Protein AF-A0A965MY06-F1 (afdb_monomer)

Solvent-accessible surface area (backbone atoms only — not comparable to full-atom values): 3368 Å² total; per-residue (Å²): 138,90,85,85,88,84,88,73,55,75,67,55,50,52,56,48,50,60,51,49,51,54,57,63,70,64,58,52,63,58,34,95,84,77,60,48,66,47,46,96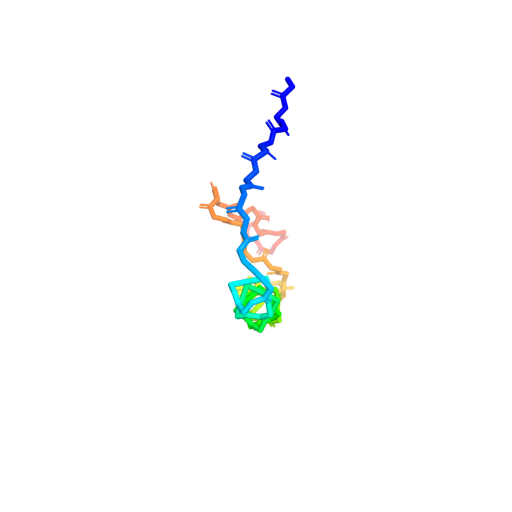,94,59,67,90,54,88,83,79,113

Sequence (49 aa):
ASVVRVLLTPDQARAFCDVADMVVSSGRPACRWCGAPLDPSGHACPKMN

Structure (mmCIF, N/CA/C/O backbone):
data_AF-A0A965MY06-F1
#
_entry.id   AF-A0A965MY06-F1
#
loop_
_atom_site.group_PDB
_atom_site.id
_atom_site.type_symbol
_atom_site.label_atom_id
_atom_site.label_alt_id
_atom_site.label_comp_id
_atom_site.label_asym_id
_atom_site.label_entity_id
_atom_site.label_seq_id
_atom_site.pdbx_PDB_ins_code
_atom_site.Cartn_x
_atom_site.Cartn_y
_atom_site.Cartn_z
_atom_site.occupancy
_atom_site.B_iso_or_equiv
_atom_site.auth_seq_id
_atom_site.auth_comp_id
_atom_site.auth_asym_id
_atom_site.auth_atom_id
_atom_site.pdbx_PDB_model_num
ATOM 1 N N . ALA A 1 1 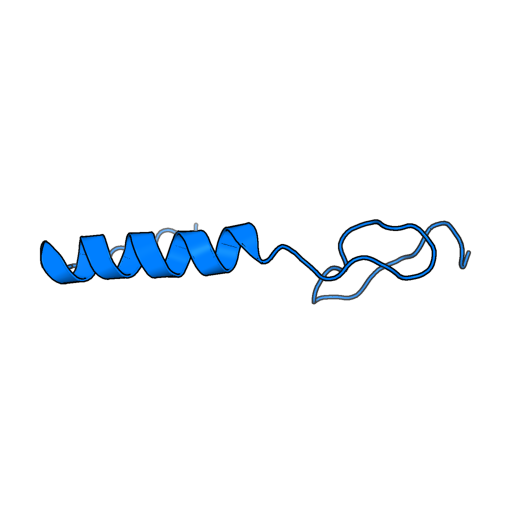? 5.631 14.808 11.210 1.00 58.81 1 ALA A N 1
ATOM 2 C CA . ALA A 1 1 ? 5.116 13.514 11.702 1.00 58.81 1 ALA A CA 1
ATOM 3 C C . ALA A 1 1 ? 4.007 13.067 10.763 1.00 58.81 1 ALA A C 1
ATOM 5 O O . ALA A 1 1 ? 3.138 13.886 10.498 1.00 58.81 1 ALA A O 1
ATOM 6 N N . SER A 1 2 ? 4.043 11.846 10.225 1.00 83.94 2 SER A N 1
ATOM 7 C CA . SER A 1 2 ? 2.943 11.339 9.391 1.00 83.94 2 SER A CA 1
ATOM 8 C C . SER A 1 2 ? 2.551 9.950 9.876 1.00 83.94 2 SER A C 1
ATOM 10 O O . SER A 1 2 ? 3.105 8.945 9.446 1.00 83.94 2 SER A O 1
ATOM 12 N N . VAL A 1 3 ? 1.661 9.916 10.866 1.00 90.81 3 VAL A N 1
ATOM 13 C CA . VAL A 1 3 ? 1.034 8.687 11.358 1.00 90.81 3 VAL A CA 1
ATOM 14 C C . VAL A 1 3 ? -0.457 8.835 11.120 1.00 90.81 3 VAL A C 1
ATOM 16 O O . VAL A 1 3 ? -1.060 9.814 11.558 1.00 90.81 3 VAL A O 1
ATOM 19 N N . VAL A 1 4 ? -1.042 7.858 10.435 1.00 91.81 4 VAL A N 1
ATOM 20 C CA . VAL A 1 4 ? -2.485 7.762 10.221 1.00 91.81 4 VAL A CA 1
ATOM 21 C C . VAL A 1 4 ? -3.008 6.615 11.079 1.00 91.81 4 VAL A C 1
ATOM 23 O O . VAL A 1 4 ? -2.425 5.534 11.097 1.00 91.81 4 VAL A O 1
ATOM 26 N N . ARG A 1 5 ? -4.100 6.850 11.814 1.00 95.19 5 ARG A N 1
ATOM 27 C CA . ARG A 1 5 ? -4.825 5.812 12.560 1.00 95.19 5 ARG A CA 1
ATOM 28 C C . ARG A 1 5 ? -6.145 5.542 11.857 1.00 95.19 5 ARG A C 1
ATOM 30 O O . ARG A 1 5 ? -6.866 6.483 11.541 1.00 95.19 5 ARG A O 1
ATOM 37 N N . VAL A 1 6 ? -6.459 4.269 11.650 1.00 93.56 6 VAL A N 1
ATOM 38 C CA . VAL A 1 6 ? -7.675 3.826 10.960 1.00 93.56 6 VAL A CA 1
ATOM 39 C C . VAL A 1 6 ? -8.319 2.708 11.776 1.00 93.56 6 VAL A C 1
ATOM 41 O O . VAL A 1 6 ? -7.615 1.893 12.371 1.00 93.56 6 VAL A O 1
ATOM 44 N N . LEU A 1 7 ? -9.648 2.689 11.831 1.00 96.94 7 LEU A N 1
ATOM 45 C CA . LEU A 1 7 ? -10.440 1.615 12.434 1.00 96.94 7 LEU A CA 1
ATOM 46 C C . LEU A 1 7 ? -10.987 0.737 11.310 1.00 96.94 7 LEU A C 1
ATOM 48 O O . LEU A 1 7 ? -11.590 1.260 10.377 1.00 96.94 7 LEU A O 1
ATOM 52 N N . LEU A 1 8 ? -10.770 -0.574 11.406 1.00 97.25 8 LEU A N 1
ATOM 53 C CA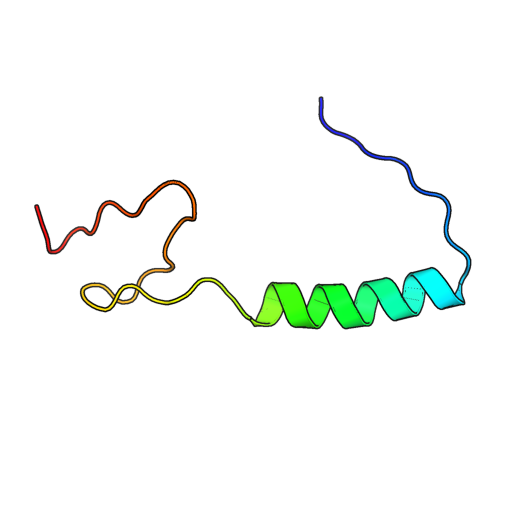 . LEU A 1 8 ? -11.182 -1.555 10.403 1.00 97.25 8 LEU A CA 1
ATOM 54 C C . LEU A 1 8 ? -11.862 -2.744 11.085 1.00 97.25 8 LEU A C 1
ATOM 56 O O . LEU A 1 8 ? -11.464 -3.148 12.180 1.00 97.25 8 LEU A O 1
ATOM 60 N N . THR A 1 9 ? -12.859 -3.331 10.425 1.00 98.50 9 THR A N 1
ATOM 61 C CA . THR A 1 9 ? -13.350 -4.671 10.776 1.00 98.50 9 THR A CA 1
ATOM 62 C C . THR A 1 9 ? -12.338 -5.742 10.337 1.00 98.50 9 THR A C 1
ATOM 64 O O . THR A 1 9 ? -11.494 -5.473 9.475 1.00 98.50 9 THR A O 1
ATOM 67 N N . PRO A 1 10 ? -12.411 -6.979 10.866 1.00 98.06 10 PRO A N 1
ATOM 68 C CA . PRO A 1 10 ? -11.535 -8.065 10.420 1.00 98.06 10 PRO A CA 1
ATOM 69 C C . PRO A 1 10 ? -11.594 -8.335 8.908 1.00 98.06 10 PRO A C 1
ATOM 71 O O . PRO A 1 10 ? -10.567 -8.615 8.295 1.00 98.06 10 PRO A O 1
ATOM 74 N N . ASP A 1 11 ? -12.770 -8.213 8.290 1.00 98.38 11 ASP A N 1
ATOM 75 C CA . ASP A 1 11 ? -12.932 -8.446 6.849 1.00 98.38 11 ASP A CA 1
ATOM 76 C C . ASP A 1 11 ? -12.336 -7.311 6.015 1.00 98.38 11 ASP A C 1
ATOM 78 O O . ASP A 1 11 ? -11.677 -7.564 5.008 1.00 98.38 11 ASP A O 1
ATOM 82 N N . GLN A 1 12 ? -12.475 -6.063 6.474 1.00 98.12 12 GLN A N 1
ATOM 83 C CA . GLN A 1 12 ? -11.807 -4.920 5.849 1.00 98.12 12 GLN A CA 1
ATOM 84 C C . GLN A 1 12 ? -10.284 -5.038 5.936 1.00 98.12 12 GLN A C 1
ATOM 86 O O . GLN A 1 12 ? -9.595 -4.698 4.979 1.00 98.12 12 GLN A O 1
ATOM 91 N N . ALA A 1 13 ? -9.754 -5.539 7.056 1.00 97.19 13 ALA A N 1
ATOM 92 C CA . ALA A 1 13 ? -8.321 -5.754 7.211 1.00 97.19 13 ALA A CA 1
ATOM 93 C C . ALA A 1 13 ? -7.784 -6.796 6.214 1.00 97.19 13 ALA A C 1
ATOM 95 O O . ALA A 1 13 ? -6.745 -6.562 5.605 1.00 97.19 13 ALA A O 1
ATOM 96 N N . ARG A 1 14 ? -8.505 -7.906 5.988 1.00 97.88 14 ARG A N 1
ATOM 97 C CA . ARG A 1 14 ? -8.117 -8.907 4.974 1.00 97.88 14 ARG A CA 1
ATOM 98 C C . ARG A 1 14 ? -8.156 -8.333 3.561 1.00 97.88 14 ARG A C 1
ATOM 100 O O . ARG A 1 14 ? -7.159 -8.415 2.856 1.00 97.88 14 ARG A O 1
ATOM 107 N N . ALA A 1 15 ? -9.260 -7.679 3.197 1.00 97.56 15 ALA A N 1
ATOM 108 C CA . ALA A 1 15 ? -9.394 -7.051 1.885 1.00 97.56 15 ALA A CA 1
ATOM 109 C C . ALA A 1 15 ? -8.314 -5.982 1.639 1.00 97.56 15 ALA A C 1
ATOM 111 O O . ALA A 1 15 ? -7.818 -5.840 0.524 1.00 97.56 15 ALA A O 1
ATOM 112 N N . PHE A 1 16 ? -7.922 -5.238 2.680 1.00 96.00 16 PHE A N 1
ATOM 113 C CA . PHE A 1 16 ? -6.817 -4.289 2.595 1.00 96.00 16 PHE A CA 1
ATOM 114 C C . PHE A 1 16 ? -5.489 -4.983 2.283 1.00 96.00 16 PHE A C 1
ATOM 116 O O . PHE A 1 16 ? -4.774 -4.501 1.410 1.00 96.00 16 PHE A O 1
ATOM 123 N N . CYS A 1 17 ? -5.165 -6.093 2.957 1.00 96.31 17 CYS A N 1
ATOM 124 C CA . CYS A 1 17 ? -3.944 -6.852 2.675 1.00 96.31 17 CYS A CA 1
ATOM 125 C C . CYS A 1 17 ? -3.901 -7.318 1.215 1.00 96.31 17 CYS A C 1
ATOM 127 O O . CYS A 1 17 ? -2.919 -7.048 0.531 1.00 96.31 17 CYS A O 1
ATOM 129 N N . ASP A 1 18 ? -4.991 -7.910 0.716 1.00 97.00 18 ASP A N 1
ATOM 130 C CA . ASP A 1 18 ? -5.064 -8.402 -0.664 1.00 97.00 18 ASP A CA 1
ATOM 131 C C . ASP A 1 18 ? -4.797 -7.275 -1.678 1.00 97.00 18 ASP A C 1
ATOM 133 O O . ASP A 1 18 ? -3.996 -7.415 -2.602 1.00 97.00 18 ASP A O 1
ATOM 137 N N . VAL A 1 19 ? -5.430 -6.112 -1.486 1.00 95.69 19 VAL A N 1
ATOM 138 C CA 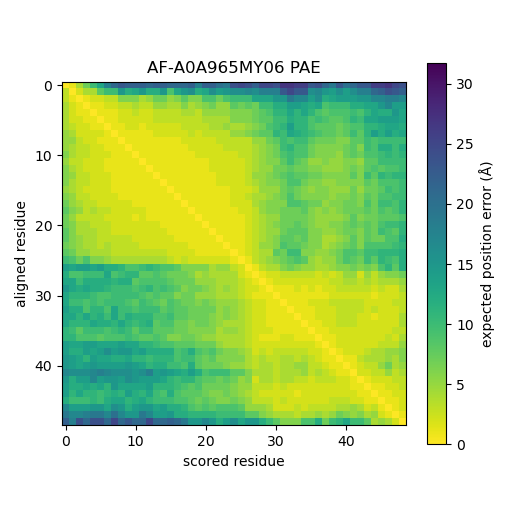. VAL A 1 19 ? -5.241 -4.947 -2.365 1.00 95.69 19 VAL A CA 1
ATOM 139 C C . VAL A 1 19 ? -3.847 -4.341 -2.223 1.00 95.69 19 VAL A C 1
ATOM 141 O O . VAL A 1 19 ? -3.243 -3.957 -3.226 1.00 95.69 19 VAL A O 1
ATOM 144 N N . ALA A 1 20 ? -3.320 -4.255 -1.003 1.00 94.81 20 ALA A N 1
ATOM 145 C CA . ALA A 1 20 ? -1.987 -3.726 -0.753 1.00 94.81 20 ALA A CA 1
ATOM 146 C C . ALA A 1 20 ? -0.915 -4.573 -1.448 1.00 94.81 20 ALA A C 1
ATOM 148 O O . ALA A 1 20 ? -0.032 -4.011 -2.097 1.00 94.81 20 ALA A O 1
ATOM 149 N N . ASP A 1 21 ? -1.034 -5.900 -1.400 1.00 94.62 21 AS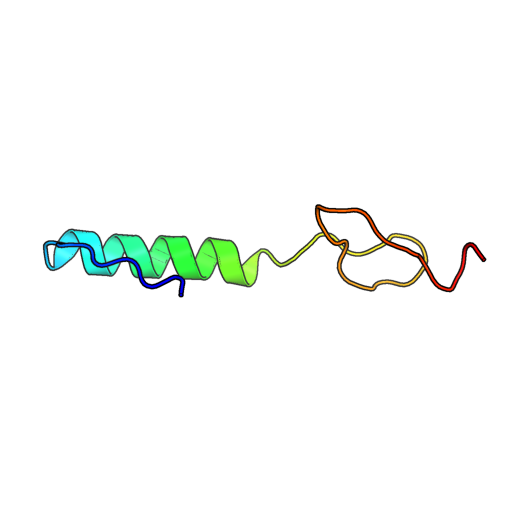P A N 1
ATOM 150 C CA . ASP A 1 21 ? -0.107 -6.814 -2.067 1.00 94.62 21 ASP A CA 1
ATOM 151 C C . ASP A 1 21 ? -0.142 -6.644 -3.591 1.00 94.62 21 ASP A C 1
ATOM 153 O O . ASP A 1 21 ? 0.912 -6.574 -4.235 1.00 94.62 21 ASP A O 1
ATOM 157 N N . MET A 1 22 ? -1.330 -6.481 -4.187 1.00 93.31 22 MET A N 1
ATOM 158 C CA . MET A 1 22 ? -1.449 -6.165 -5.618 1.00 93.31 22 MET A CA 1
ATOM 159 C C . MET A 1 22 ? -0.744 -4.849 -5.974 1.00 93.31 22 MET A C 1
ATOM 161 O O . MET A 1 22 ? -0.023 -4.771 -6.968 1.00 93.31 22 MET A O 1
ATOM 165 N N . VAL A 1 23 ? -0.925 -3.805 -5.161 1.00 90.19 23 VAL A N 1
ATOM 166 C CA . VAL A 1 23 ? -0.318 -2.491 -5.414 1.00 90.19 23 VAL A CA 1
ATOM 167 C C . VAL A 1 23 ? 1.202 -2.559 -5.280 1.00 90.19 23 VAL A C 1
ATOM 169 O O . VAL A 1 23 ? 1.914 -2.093 -6.169 1.00 90.19 23 VAL A O 1
ATOM 172 N N . VAL A 1 24 ? 1.718 -3.161 -4.209 1.00 87.94 24 VAL A N 1
ATOM 173 C CA . VAL A 1 24 ? 3.165 -3.268 -3.969 1.00 87.94 24 VAL A CA 1
ATOM 174 C C . VAL A 1 24 ? 3.838 -4.107 -5.056 1.00 87.94 24 VAL A C 1
ATOM 176 O O . VAL A 1 24 ? 4.885 -3.712 -5.573 1.00 87.94 24 VAL A O 1
ATOM 179 N N . SER A 1 25 ? 3.227 -5.229 -5.445 1.00 87.62 25 SER A N 1
ATOM 180 C CA . SER A 1 25 ? 3.774 -6.123 -6.474 1.00 87.62 25 SER A CA 1
ATOM 181 C C . SER A 1 25 ? 3.733 -5.543 -7.887 1.00 87.62 25 SER A C 1
ATOM 183 O O . SER A 1 25 ? 4.585 -5.892 -8.702 1.00 87.62 25 SER A O 1
ATOM 185 N N . SER A 1 26 ? 2.808 -4.620 -8.179 1.00 87.19 26 SER A N 1
ATOM 186 C CA . SER A 1 26 ? 2.755 -3.941 -9.482 1.00 87.19 26 SER A CA 1
ATOM 187 C C . SER A 1 26 ? 4.019 -3.128 -9.795 1.00 87.19 26 SER A C 1
ATOM 189 O O . SER A 1 26 ? 4.326 -2.889 -10.965 1.00 87.19 26 SER A O 1
ATOM 191 N N . GLY A 1 27 ? 4.794 -2.764 -8.763 1.00 84.00 27 GLY A N 1
ATOM 192 C CA . GLY A 1 27 ? 6.035 -2.013 -8.901 1.00 84.00 27 GLY A CA 1
ATOM 193 C C . GLY A 1 27 ? 5.833 -0.652 -9.573 1.00 84.00 27 GLY A C 1
ATOM 194 O O . GLY A 1 27 ? 4.722 -0.221 -9.873 1.00 84.00 27 GLY A O 1
ATOM 195 N N . ARG A 1 28 ? 6.931 0.065 -9.823 1.00 88.62 28 ARG A N 1
ATOM 196 C CA . ARG A 1 28 ? 6.881 1.247 -10.699 1.00 88.62 28 ARG A CA 1
ATOM 197 C C . ARG A 1 28 ? 7.290 0.837 -12.110 1.00 88.62 28 ARG A C 1
ATOM 199 O O . ARG A 1 28 ? 8.181 -0.007 -12.235 1.00 88.62 28 ARG A O 1
ATOM 206 N N . PRO A 1 29 ? 6.693 1.427 -13.163 1.00 87.38 29 PRO A N 1
ATOM 207 C CA . PRO A 1 29 ? 7.078 1.114 -14.533 1.00 87.38 29 PRO A CA 1
ATOM 208 C C . PRO A 1 29 ? 8.584 1.318 -14.716 1.00 87.38 29 PRO A C 1
ATOM 210 O O . PRO A 1 29 ? 9.157 2.289 -14.218 1.00 87.38 29 PRO A O 1
ATOM 213 N N . ALA A 1 30 ? 9.232 0.387 -15.410 1.00 89.94 30 ALA A N 1
ATOM 214 C CA . ALA A 1 30 ? 10.662 0.463 -15.664 1.00 89.94 30 ALA A CA 1
ATOM 215 C C . ALA A 1 30 ? 10.972 1.537 -16.716 1.00 89.94 30 ALA A C 1
ATOM 217 O O . ALA A 1 30 ? 10.286 1.669 -17.732 1.00 89.94 30 ALA A O 1
ATOM 218 N N . CYS A 1 31 ? 12.044 2.293 -16.500 1.00 92.94 31 CYS A N 1
ATOM 219 C CA . CYS A 1 31 ? 12.568 3.226 -17.482 1.00 92.94 31 CYS A CA 1
ATOM 220 C C . CYS A 1 31 ? 13.035 2.463 -18.726 1.00 92.94 31 CYS A C 1
ATOM 222 O O . CYS A 1 31 ? 13.910 1.603 -18.641 1.00 92.94 31 CYS A O 1
ATOM 224 N N . ARG A 1 32 ? 12.518 2.831 -19.903 1.00 91.81 32 ARG A N 1
ATOM 225 C CA . ARG A 1 32 ? 12.867 2.186 -21.183 1.00 91.81 32 ARG A CA 1
ATOM 226 C C . ARG A 1 32 ? 14.353 2.270 -21.565 1.00 91.81 32 ARG A C 1
ATOM 228 O O . ARG A 1 32 ? 14.765 1.581 -22.490 1.00 91.81 32 ARG A O 1
ATOM 235 N N . TRP A 1 33 ? 15.127 3.137 -20.907 1.00 93.38 33 TRP A N 1
ATOM 236 C CA . TRP A 1 33 ? 16.540 3.382 -21.212 1.00 93.38 33 TRP A CA 1
ATOM 237 C C . TRP A 1 33 ? 17.500 2.729 -20.214 1.00 93.38 33 TRP A C 1
ATOM 239 O O . TRP A 1 33 ? 18.500 2.148 -20.627 1.00 93.38 33 TRP A O 1
ATOM 249 N N . CYS A 1 34 ? 17.226 2.827 -18.908 1.00 93.88 34 CYS A N 1
ATOM 250 C CA . CYS A 1 34 ? 18.114 2.299 -17.862 1.00 93.88 34 CYS A CA 1
ATOM 251 C C . CYS A 1 34 ? 17.526 1.126 -17.063 1.00 93.88 34 CYS A C 1
ATOM 253 O O . CYS A 1 34 ? 18.234 0.556 -16.240 1.00 93.88 34 CYS A O 1
ATOM 255 N N . GLY A 1 35 ? 16.251 0.777 -17.260 1.00 89.69 35 GLY A N 1
ATOM 256 C CA . GLY A 1 35 ? 15.569 -0.304 -16.540 1.00 89.69 35 GL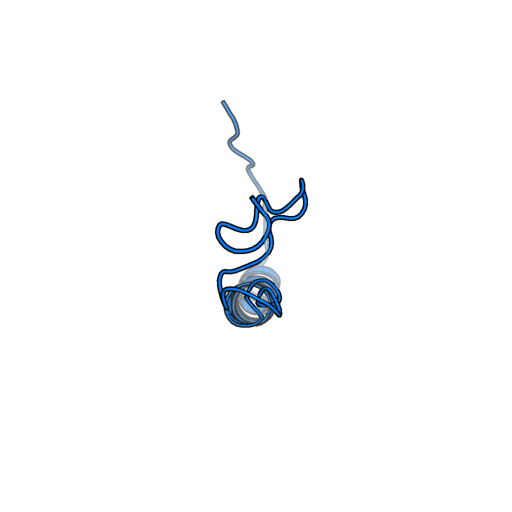Y A CA 1
ATOM 257 C C . GLY A 1 35 ? 15.196 0.014 -15.087 1.00 89.69 35 GLY A C 1
ATOM 258 O O . GLY A 1 35 ? 14.502 -0.777 -14.456 1.00 89.69 35 GLY A O 1
ATOM 259 N N . ALA A 1 36 ? 15.612 1.165 -14.549 1.00 90.25 36 ALA A N 1
ATOM 260 C CA . ALA A 1 36 ? 15.298 1.552 -13.177 1.00 90.25 36 ALA A CA 1
ATOM 261 C C . ALA A 1 36 ? 13.817 1.957 -13.015 1.00 90.25 36 ALA A C 1
ATOM 263 O O . ALA A 1 36 ? 13.217 2.457 -13.970 1.00 90.25 36 ALA A O 1
ATOM 264 N N . PRO A 1 37 ? 13.223 1.805 -11.818 1.00 89.94 37 PRO A N 1
ATOM 265 C CA . PRO A 1 37 ? 11.832 2.180 -11.575 1.00 89.94 37 PRO A CA 1
ATOM 266 C C . PRO A 1 37 ? 11.618 3.693 -11.740 1.00 89.94 37 PRO A C 1
ATOM 268 O O . PRO A 1 37 ? 12.323 4.494 -11.119 1.00 89.94 37 PRO A O 1
ATOM 271 N N . LEU A 1 38 ? 10.626 4.094 -12.537 1.00 89.62 38 LEU A N 1
ATOM 272 C CA . LEU A 1 38 ? 10.252 5.499 -12.718 1.00 89.62 38 LEU A CA 1
ATOM 273 C C . LEU A 1 38 ? 9.639 6.064 -11.433 1.0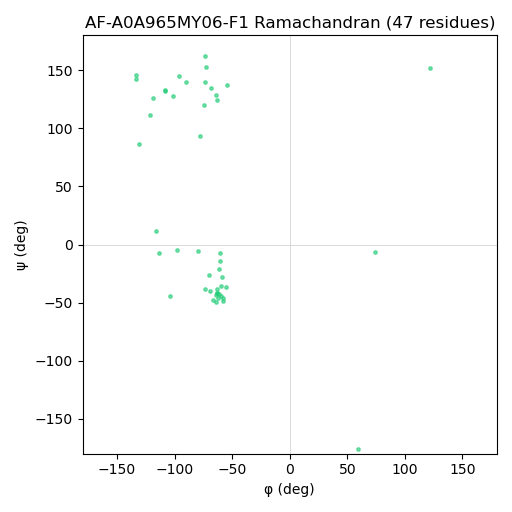0 89.62 38 LEU A C 1
ATOM 275 O O . LEU A 1 38 ? 8.793 5.420 -10.817 1.00 89.62 38 LEU A O 1
ATOM 279 N N . ASP A 1 39 ? 10.049 7.264 -11.025 1.00 85.25 39 ASP A N 1
ATOM 280 C CA . ASP A 1 39 ? 9.425 7.974 -9.908 1.00 85.25 39 ASP A CA 1
ATOM 281 C C . ASP A 1 39 ? 8.269 8.863 -10.410 1.00 85.25 39 ASP A C 1
ATOM 283 O O . ASP A 1 39 ? 8.419 9.493 -11.461 1.00 85.25 39 ASP A O 1
ATOM 287 N N . PRO A 1 40 ? 7.132 8.951 -9.690 1.00 81.31 40 PRO A N 1
ATOM 288 C CA . PRO A 1 40 ? 6.016 9.815 -10.080 1.00 81.31 40 PRO A CA 1
ATOM 289 C C . PRO A 1 40 ? 6.372 11.305 -10.189 1.00 81.31 40 PRO A C 1
ATOM 291 O O . PRO A 1 40 ? 5.745 12.021 -10.963 1.00 81.31 40 PRO A O 1
ATOM 294 N N . SER A 1 41 ? 7.365 11.778 -9.430 1.00 87.38 41 SER A N 1
ATOM 295 C CA . SER A 1 41 ? 7.837 13.171 -9.470 1.00 87.38 41 SER A CA 1
ATOM 296 C C . SER A 1 41 ? 8.773 13.476 -10.649 1.00 87.38 41 SER A C 1
ATOM 298 O O . SER A 1 41 ? 9.126 14.632 -10.874 1.00 87.38 41 SER A O 1
ATOM 300 N N . GLY A 1 42 ? 9.143 12.454 -11.428 1.00 84.62 42 GLY A N 1
ATOM 301 C CA . GLY A 1 42 ? 10.078 12.543 -12.546 1.00 84.62 42 GLY A CA 1
ATOM 302 C C . GLY A 1 42 ? 11.281 11.61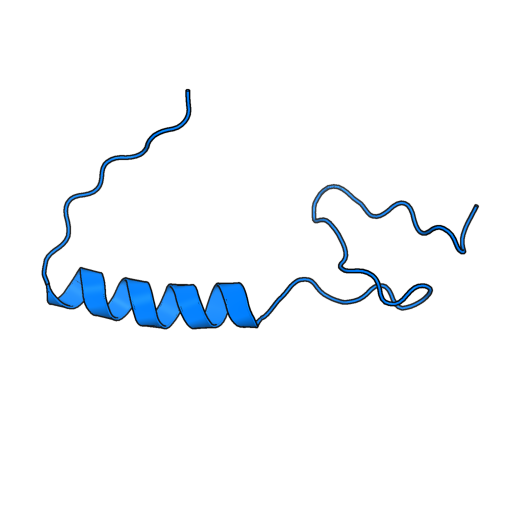7 -12.367 1.00 84.62 42 GLY A C 1
ATOM 303 O O . GLY A 1 42 ? 11.693 11.294 -11.257 1.00 84.62 42 GLY A O 1
ATOM 304 N N . HIS A 1 43 ? 11.867 11.173 -13.480 1.00 89.31 43 HIS A N 1
ATOM 305 C CA . HIS A 1 43 ? 13.007 10.256 -13.476 1.00 89.31 43 HIS A CA 1
ATOM 306 C C . HIS A 1 43 ? 14.210 10.869 -14.201 1.00 89.31 43 HIS A C 1
ATOM 308 O O . HIS A 1 43 ? 14.198 11.014 -15.423 1.00 89.31 43 HIS A O 1
ATOM 314 N N . ALA A 1 44 ? 15.269 11.185 -13.452 1.00 90.81 44 ALA A N 1
ATOM 315 C CA . ALA A 1 44 ? 16.558 11.579 -14.013 1.00 90.81 44 ALA A CA 1
ATOM 316 C C . ALA A 1 44 ? 17.306 10.328 -14.498 1.00 90.81 44 ALA A C 1
ATOM 318 O O . ALA A 1 44 ? 17.966 9.642 -13.719 1.00 90.81 44 ALA A O 1
ATOM 319 N N . CYS A 1 45 ? 17.147 9.991 -15.778 1.00 92.50 45 CYS A N 1
ATOM 320 C CA . CYS A 1 45 ? 17.746 8.789 -16.346 1.00 92.50 45 CYS A CA 1
ATOM 321 C C . CYS A 1 45 ? 19.258 8.972 -16.554 1.00 92.50 45 CYS A C 1
ATOM 323 O O . CYS A 1 45 ? 19.595 9.788 -17.404 1.00 92.50 45 CYS A O 1
ATOM 325 N N . PRO A 1 46 ? 20.143 8.152 -15.935 1.00 89.56 46 PRO A N 1
ATOM 326 C CA . PRO A 1 46 ? 21.606 8.215 -16.105 1.00 89.56 46 PRO A CA 1
ATOM 327 C C . PRO A 1 46 ? 22.121 7.980 -17.540 1.00 89.56 46 PRO A C 1
ATOM 329 O O . PRO A 1 46 ? 23.321 8.072 -17.791 1.00 89.56 46 PRO A O 1
ATOM 332 N N . LYS A 1 47 ? 21.230 7.590 -18.462 1.00 89.00 47 LYS A N 1
ATOM 333 C CA . LYS A 1 47 ? 21.510 7.361 -19.887 1.00 89.00 47 LYS A CA 1
ATOM 334 C C . LYS A 1 47 ? 21.130 8.555 -20.774 1.00 89.00 47 LYS A C 1
ATOM 336 O O . LYS A 1 47 ? 21.353 8.477 -21.977 1.00 89.00 47 LYS A O 1
ATOM 341 N N . MET A 1 48 ? 20.511 9.599 -20.217 1.00 86.50 48 MET A N 1
ATOM 342 C CA . MET A 1 48 ? 19.999 10.764 -20.958 1.00 86.50 48 MET A CA 1
ATOM 343 C C . MET A 1 48 ? 20.701 12.084 -20.585 1.00 86.50 48 MET A C 1
ATOM 345 O O . MET A 1 48 ? 20.221 13.154 -20.950 1.00 86.50 48 MET A O 1
ATOM 349 N N . ASN A 1 49 ? 21.806 12.000 -19.849 1.00 72.19 49 ASN A N 1
ATOM 350 C CA . ASN A 1 49 ? 22.644 13.095 -19.351 1.00 72.19 49 ASN A CA 1
ATOM 351 C C . ASN A 1 49 ? 23.984 13.138 -20.074 1.00 72.19 49 ASN A C 1
ATOM 353 O O . ASN A 1 49 ? 24.517 12.050 -20.390 1.00 72.19 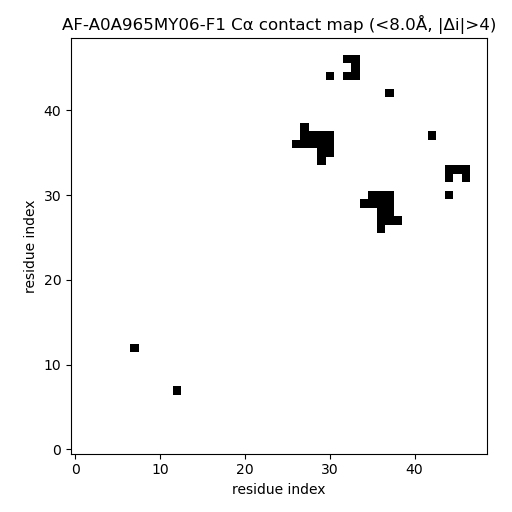49 ASN A O 1
#

Radius of gyration: 16.69 Å; Cα contacts (8 Å, |Δi|>4): 21; chains: 1; bounding box: 36×22×34 Å

pLDDT: mean 90.71, std 6.94, range [58.81, 98.5]

Foldseek 3Di:
DDDDDDDDDPVRVVVCVVVVCVVVVVFADADPQQRHHADPVGDPDPRVD

Secondary structure (DSSP, 8-state):
---------HHHHHHHHHHHHHHHHH-PPBPTTT-PBPPTT----TT--

Mean predicted aligned error: 6.39 Å